Protein AF-Q2GQW7-F1 (afdb_monomer_lite)

Radius of gyration: 29.5 Å; chains: 1; bounding box: 54×63×86 Å

pLDDT: mean 73.05, std 17.74, range [34.94, 95.56]

Structure (mmCIF, N/CA/C/O backbone):
data_AF-Q2GQW7-F1
#
_entry.id   AF-Q2GQW7-F1
#
loop_
_atom_site.group_PDB
_atom_site.id
_atom_site.type_symbol
_atom_site.label_atom_id
_atom_site.label_alt_id
_atom_site.label_comp_id
_atom_site.label_asym_id
_atom_site.label_entity_id
_atom_site.label_seq_id
_atom_site.pdbx_PDB_ins_code
_atom_site.Cartn_x
_atom_site.Cartn_y
_atom_site.Cartn_z
_atom_site.occupancy
_atom_site.B_iso_or_equiv
_atom_site.auth_seq_id
_atom_site.auth_comp_id
_atom_site.auth_asym_id
_atom_site.auth_atom_id
_atom_site.pdbx_PDB_model_num
ATOM 1 N N . MET A 1 1 ? -1.592 -34.933 44.163 1.00 38.25 1 MET A N 1
ATOM 2 C CA . MET A 1 1 ? -2.916 -34.482 43.684 1.00 38.25 1 MET A CA 1
ATOM 3 C C . MET A 1 1 ? -2.674 -33.196 42.913 1.00 38.25 1 MET A C 1
ATOM 5 O O . MET A 1 1 ? -1.947 -32.356 43.421 1.00 38.25 1 MET A O 1
ATOM 9 N N . ALA A 1 2 ? -3.106 -33.164 41.656 1.00 35.91 2 ALA A N 1
ATOM 10 C CA . ALA A 1 2 ? -2.564 -32.339 40.578 1.00 35.91 2 ALA A CA 1
ATOM 11 C C . ALA A 1 2 ? -2.701 -30.819 40.786 1.00 35.91 2 ALA A C 1
ATOM 13 O O . ALA A 1 2 ? -3.789 -30.331 41.081 1.00 35.91 2 ALA A O 1
ATOM 14 N N . SER A 1 3 ? -1.598 -30.097 40.566 1.00 37.44 3 SER A N 1
ATOM 15 C CA . SER A 1 3 ? -1.607 -28.672 40.237 1.00 37.44 3 SER A CA 1
ATOM 16 C C . SER A 1 3 ? -2.014 -28.541 38.774 1.00 37.44 3 SER A C 1
ATOM 18 O O . SER A 1 3 ? -1.327 -29.053 37.893 1.00 37.44 3 SER A O 1
ATOM 20 N N . THR A 1 4 ? -3.158 -27.918 38.521 1.00 35.19 4 THR A N 1
ATOM 21 C CA . THR A 1 4 ? -3.612 -27.608 37.166 1.00 35.19 4 THR A CA 1
ATOM 22 C C . THR A 1 4 ? -2.965 -26.295 36.740 1.00 35.19 4 THR A C 1
ATOM 24 O O . THR A 1 4 ? -3.439 -25.223 37.111 1.00 35.19 4 THR A O 1
ATOM 27 N N . ASP A 1 5 ? -1.881 -26.387 35.972 1.00 40.34 5 ASP A N 1
ATOM 28 C CA . ASP A 1 5 ? -1.479 -25.333 35.044 1.00 40.34 5 ASP A CA 1
ATOM 29 C C . ASP A 1 5 ? -2.606 -25.150 34.015 1.00 40.34 5 ASP A C 1
ATOM 31 O O . ASP A 1 5 ? -3.001 -26.096 33.329 1.00 40.34 5 ASP A O 1
ATOM 35 N N . GLN A 1 6 ? -3.158 -23.941 33.918 1.00 35.12 6 GLN A N 1
ATOM 36 C CA . GLN A 1 6 ? -3.863 -23.509 32.714 1.00 35.12 6 GLN A CA 1
ATOM 37 C C . GLN A 1 6 ? -3.109 -22.336 32.101 1.00 35.12 6 GLN A C 1
ATOM 39 O O . GLN A 1 6 ? -3.325 -21.173 32.438 1.00 35.12 6 GLN A O 1
ATOM 44 N N . ASP A 1 7 ? -2.239 -22.698 31.161 1.00 36.00 7 ASP A N 1
ATOM 45 C CA . ASP A 1 7 ? -1.812 -21.874 30.041 1.00 36.00 7 ASP A CA 1
ATOM 46 C C . ASP A 1 7 ? -3.042 -21.301 29.319 1.00 36.00 7 ASP A C 1
ATOM 48 O O . ASP A 1 7 ? -3.665 -21.949 28.471 1.00 36.00 7 ASP A O 1
ATOM 52 N N . VAL A 1 8 ? -3.404 -20.058 29.636 1.00 39.03 8 VAL A N 1
ATOM 53 C CA . VAL A 1 8 ? -4.322 -19.270 28.807 1.00 39.03 8 VAL A CA 1
ATOM 54 C C . VAL A 1 8 ? -3.566 -18.804 27.566 1.00 39.03 8 VAL A C 1
ATOM 56 O O . VAL A 1 8 ? -2.953 -17.740 27.510 1.00 39.03 8 VAL A O 1
ATOM 59 N N . ALA A 1 9 ? -3.582 -19.698 26.580 1.00 35.38 9 ALA A N 1
ATOM 60 C CA . ALA A 1 9 ? -2.967 -19.583 25.273 1.00 35.38 9 ALA A CA 1
ATOM 61 C C . ALA A 1 9 ? -3.240 -18.228 24.599 1.00 35.38 9 ALA A C 1
ATOM 63 O O . ALA A 1 9 ? -4.380 -17.808 24.385 1.00 35.38 9 ALA A O 1
ATOM 64 N N . SER A 1 10 ? -2.143 -17.586 24.210 1.00 34.94 10 SER A N 1
ATOM 65 C CA . SER A 1 10 ? -2.058 -16.385 23.393 1.00 34.94 10 SER A CA 1
ATOM 66 C C . SER A 1 10 ? -2.890 -16.514 22.111 1.00 34.94 10 SER A C 1
ATOM 68 O O . SER A 1 10 ? -2.518 -17.228 21.183 1.00 34.94 10 SER A O 1
ATOM 70 N N . LYS A 1 11 ? -4.012 -15.793 22.038 1.00 39.34 11 LYS A N 1
ATOM 71 C CA . LYS A 1 11 ? -4.905 -15.748 20.866 1.00 39.34 11 LYS A CA 1
ATOM 72 C C . LYS A 1 11 ? -4.834 -14.417 20.100 1.00 39.34 11 LYS A C 1
ATOM 74 O O . LYS A 1 11 ? -5.800 -14.031 19.462 1.00 39.34 11 LYS A O 1
ATOM 79 N N . ASP A 1 12 ? -3.686 -13.738 20.150 1.00 47.16 12 ASP A N 1
ATOM 80 C CA . ASP A 1 12 ? -3.474 -12.401 19.559 1.00 47.16 12 ASP A CA 1
ATOM 81 C C . ASP A 1 12 ? -2.360 -12.358 18.488 1.00 47.16 12 ASP A C 1
ATOM 83 O O . ASP A 1 12 ? -1.911 -11.289 18.078 1.00 47.16 12 ASP A O 1
ATOM 87 N N . ALA A 1 13 ? -1.889 -13.509 17.998 1.00 48.59 13 ALA A N 1
ATOM 88 C CA . ALA A 1 13 ? -0.943 -13.556 16.883 1.00 48.59 13 ALA A CA 1
ATOM 89 C C . ALA A 1 13 ? -1.701 -13.678 15.554 1.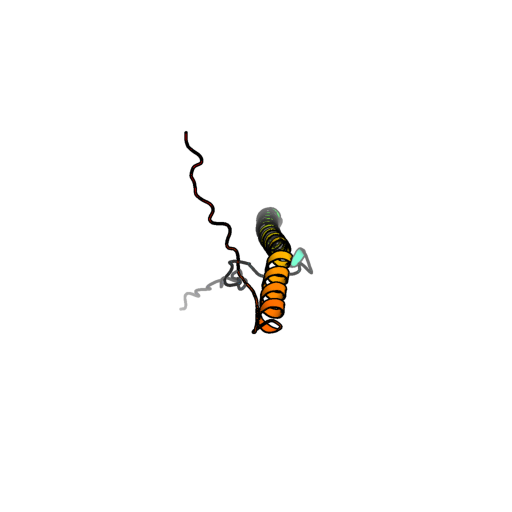00 48.59 13 ALA A C 1
ATOM 91 O O . ALA A 1 13 ? -1.748 -14.743 14.939 1.00 48.59 13 ALA A O 1
ATOM 92 N N . THR A 1 14 ? -2.329 -12.589 15.106 1.00 55.53 14 THR A N 1
ATOM 93 C CA . THR A 1 14 ? -2.885 -12.526 13.750 1.00 55.53 14 THR A CA 1
ATOM 94 C C . THR A 1 14 ? -1.728 -12.685 12.755 1.00 55.53 14 THR A C 1
ATOM 96 O O . THR A 1 14 ? -0.750 -11.937 12.857 1.00 55.53 14 THR A O 1
ATOM 99 N N . PRO A 1 15 ? -1.779 -13.643 11.809 1.00 58.06 15 PRO A N 1
ATOM 100 C CA . PRO A 1 15 ? -0.684 -13.887 10.878 1.00 58.06 15 PRO A CA 1
ATOM 101 C C . PRO A 1 15 ? -0.345 -12.599 10.124 1.00 58.06 15 PRO A C 1
ATOM 103 O O . PRO A 1 15 ? -1.175 -12.021 9.421 1.00 58.06 15 PRO A O 1
ATOM 106 N N . SER A 1 16 ? 0.880 -12.123 10.334 1.00 59.66 16 SER A N 1
ATOM 107 C CA . SER A 1 16 ? 1.391 -10.900 9.731 1.00 59.66 16 SER A CA 1
ATOM 108 C C . SER A 1 16 ? 2.078 -11.238 8.411 1.00 59.66 16 SER A C 1
ATOM 110 O O . SER A 1 16 ? 2.850 -12.193 8.328 1.00 59.66 16 SER A O 1
ATOM 112 N N . ASN A 1 17 ? 1.798 -10.467 7.360 1.00 66.38 17 ASN A N 1
ATOM 113 C CA . ASN A 1 17 ? 2.531 -10.554 6.092 1.00 66.38 17 ASN A CA 1
ATOM 114 C C . ASN A 1 17 ? 4.042 -10.334 6.359 1.00 66.38 17 ASN A C 1
ATOM 116 O O . ASN A 1 17 ? 4.357 -9.534 7.238 1.00 66.38 17 ASN A O 1
ATOM 120 N N . PRO A 1 18 ? 4.991 -10.921 5.597 1.00 65.44 18 PRO A N 1
ATOM 121 C CA . PRO A 1 18 ? 6.428 -10.587 5.659 1.00 65.44 18 PRO A CA 1
ATOM 122 C C . PRO A 1 18 ? 6.773 -9.084 5.577 1.00 65.44 18 PRO A C 1
ATOM 124 O O . PRO A 1 18 ? 7.906 -8.689 5.831 1.00 65.44 18 PRO A O 1
ATOM 127 N N . ARG A 1 19 ? 5.807 -8.224 5.242 1.00 65.88 19 ARG A N 1
ATOM 128 C CA . ARG A 1 19 ? 5.899 -6.757 5.305 1.00 65.88 19 ARG A CA 1
ATOM 129 C C . ARG A 1 19 ? 5.431 -6.144 6.638 1.00 65.88 19 ARG A C 1
ATOM 131 O O . ARG A 1 19 ? 5.331 -4.926 6.724 1.00 65.88 19 ARG A O 1
ATOM 138 N N . GLY A 1 20 ? 5.126 -6.962 7.646 1.00 61.88 20 GLY A N 1
ATOM 139 C CA . GLY A 1 20 ? 4.668 -6.551 8.977 1.00 61.88 20 GLY A CA 1
ATOM 140 C C . GLY A 1 20 ? 3.197 -6.130 9.052 1.00 61.88 20 GLY A C 1
ATOM 141 O O . GLY A 1 20 ? 2.831 -5.401 9.970 1.00 61.88 20 GLY A O 1
ATOM 142 N N . ILE A 1 21 ? 2.363 -6.544 8.090 1.00 63.38 21 ILE A N 1
ATOM 143 C CA . ILE A 1 21 ? 0.949 -6.137 7.999 1.00 63.38 21 ILE A CA 1
ATOM 144 C C . ILE A 1 21 ? 0.078 -7.144 8.750 1.00 63.38 21 ILE A C 1
ATOM 146 O O . ILE A 1 21 ? -0.083 -8.258 8.240 1.00 63.38 21 ILE A O 1
ATOM 150 N N . PRO A 1 22 ? -0.496 -6.790 9.913 1.00 65.88 22 PRO A N 1
ATOM 151 C CA . PRO A 1 22 ? -1.424 -7.668 10.612 1.00 65.88 22 PRO A CA 1
ATOM 152 C C . PRO A 1 22 ? -2.738 -7.742 9.836 1.00 65.88 22 PRO A C 1
ATOM 154 O O . PRO A 1 22 ? -3.290 -6.702 9.493 1.00 65.88 22 PRO A O 1
ATOM 157 N N . TYR A 1 23 ? -3.244 -8.947 9.565 1.00 68.00 23 TYR A N 1
ATOM 158 C CA . TYR A 1 23 ? -4.559 -9.143 8.945 1.00 68.00 23 TYR A CA 1
ATOM 159 C C . TYR A 1 23 ? -5.641 -8.359 9.707 1.00 68.00 23 TYR A C 1
ATOM 161 O O . TYR A 1 23 ? -5.716 -8.461 10.930 1.00 68.00 23 TYR A O 1
ATOM 169 N N . ALA A 1 24 ? -6.448 -7.562 8.998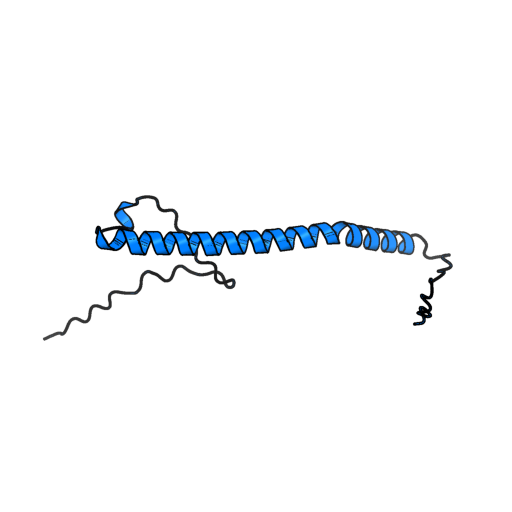 1.00 66.62 24 ALA A N 1
ATOM 170 C CA . ALA A 1 24 ? -7.555 -6.819 9.594 1.00 66.62 24 ALA A CA 1
ATOM 171 C C . ALA A 1 24 ? -8.775 -7.740 9.745 1.00 66.62 24 ALA A C 1
ATOM 173 O O . ALA A 1 24 ? -9.372 -8.105 8.729 1.00 66.62 24 ALA A O 1
ATOM 174 N N . PRO A 1 25 ? -9.172 -8.120 10.972 1.00 70.12 25 PRO A N 1
ATOM 175 C CA . PRO A 1 25 ? -10.442 -8.797 11.169 1.00 70.12 25 PRO A CA 1
ATOM 176 C C . PRO A 1 25 ? -11.595 -7.816 10.931 1.00 70.12 25 PRO A C 1
ATOM 178 O O . PRO A 1 25 ? -11.533 -6.655 11.341 1.00 70.12 25 PRO A O 1
ATOM 181 N N . PHE A 1 26 ? -12.657 -8.288 10.280 1.00 64.94 26 PHE A N 1
ATOM 182 C CA . PHE A 1 26 ? -13.917 -7.554 10.226 1.00 64.94 26 PHE A CA 1
ATOM 183 C C . PHE A 1 26 ? -14.596 -7.673 11.594 1.00 64.94 26 PHE A C 1
ATOM 185 O O . PHE A 1 26 ? -14.785 -8.782 12.093 1.00 64.94 26 PHE A O 1
ATOM 192 N N . VAL A 1 27 ? -14.919 -6.540 12.219 1.00 68.81 27 VAL A N 1
ATOM 193 C CA . VAL A 1 27 ? -15.619 -6.522 13.510 1.00 68.81 27 VAL A CA 1
ATOM 194 C C . VAL A 1 27 ? -17.105 -6.692 13.229 1.00 68.81 27 VAL A C 1
ATOM 196 O O . VAL A 1 27 ? -17.788 -5.725 12.905 1.00 68.81 27 VAL A O 1
ATOM 199 N N . ASP A 1 28 ? -17.581 -7.932 13.296 1.00 68.75 28 ASP A N 1
ATOM 200 C CA . ASP A 1 28 ? -18.974 -8.266 12.974 1.00 68.75 28 ASP A CA 1
ATOM 201 C C . ASP A 1 28 ? -19.910 -7.964 14.160 1.00 68.75 28 ASP A C 1
ATOM 203 O O . ASP A 1 28 ? -20.981 -7.379 14.003 1.00 68.75 28 ASP A O 1
ATOM 207 N N . LYS A 1 29 ? -19.466 -8.280 15.384 1.00 74.00 29 LYS A N 1
ATOM 208 C CA . LYS A 1 29 ? -20.165 -7.958 16.635 1.00 74.00 29 LYS A CA 1
ATOM 209 C C . LYS A 1 29 ? -19.216 -7.299 17.618 1.00 74.00 29 LYS A C 1
ATOM 211 O O . LYS A 1 29 ? -18.234 -7.897 18.032 1.00 74.00 29 LYS A O 1
ATOM 216 N N . VAL A 1 30 ? -19.529 -6.071 18.023 1.00 70.19 30 VAL A N 1
ATOM 217 C CA . VAL A 1 30 ? -18.689 -5.272 18.937 1.00 70.19 30 VAL A CA 1
ATOM 218 C C . VAL A 1 30 ? -18.596 -5.909 20.332 1.00 70.19 30 VAL A C 1
ATOM 220 O O . VAL A 1 30 ? -17.563 -5.811 20.989 1.00 70.19 30 VAL A O 1
ATOM 223 N N . GLU A 1 31 ? -19.655 -6.609 20.743 1.00 72.25 31 GLU A N 1
ATOM 224 C CA . GLU A 1 31 ? -19.778 -7.332 22.018 1.00 72.25 31 GLU A CA 1
ATOM 225 C C . GLU A 1 31 ? -18.701 -8.417 22.189 1.00 72.25 31 GLU A C 1
ATOM 227 O O . GLU A 1 31 ? -18.233 -8.653 23.299 1.00 72.25 31 GLU A O 1
ATOM 232 N N . ASP A 1 32 ? -18.240 -9.011 21.084 1.00 72.62 32 ASP A N 1
ATOM 233 C CA . ASP A 1 32 ? -17.220 -10.066 21.092 1.00 72.62 32 ASP A CA 1
ATOM 234 C C . ASP A 1 32 ? -15.795 -9.513 21.311 1.00 72.62 32 ASP A C 1
ATOM 236 O O . ASP A 1 32 ? -14.872 -10.268 21.615 1.00 72.62 32 ASP A O 1
ATOM 240 N N . TYR A 1 33 ? -15.602 -8.195 21.168 1.00 67.31 33 TYR A N 1
ATOM 241 C CA . TYR A 1 33 ? -14.301 -7.520 21.305 1.00 67.31 33 TYR A CA 1
ATOM 242 C C . TYR A 1 33 ? -14.168 -6.712 22.599 1.00 67.31 33 TYR A C 1
ATOM 244 O O . TYR A 1 33 ? -13.071 -6.258 22.937 1.00 67.31 33 TYR A O 1
ATOM 252 N N . VAL A 1 34 ? -15.278 -6.492 23.304 1.00 73.31 34 VAL A N 1
ATOM 253 C CA . VAL A 1 34 ? -15.330 -5.697 24.529 1.00 73.31 34 VAL A CA 1
ATOM 254 C C . VAL A 1 34 ? -16.280 -6.373 25.514 1.00 73.31 34 VAL A C 1
ATOM 256 O O . VAL A 1 34 ? -17.476 -6.091 25.552 1.00 73.31 34 VAL A O 1
ATOM 259 N N . THR A 1 35 ? -15.729 -7.263 26.335 1.00 76.75 35 THR A N 1
ATOM 260 C CA . THR A 1 35 ? -16.496 -8.031 27.327 1.00 76.75 35 THR A CA 1
ATOM 261 C C . THR A 1 35 ? -16.786 -7.216 28.589 1.00 76.75 35 THR A C 1
ATOM 263 O O . THR A 1 35 ? -17.756 -7.478 29.299 1.00 76.75 35 THR A O 1
ATOM 266 N N . SER A 1 36 ? -15.957 -6.209 28.886 1.00 79.06 36 SER A N 1
ATOM 267 C CA . SER A 1 36 ? -16.125 -5.323 30.037 1.00 79.06 36 SER A CA 1
ATOM 268 C C . SER A 1 36 ? -15.829 -3.862 29.690 1.00 79.06 36 SER A C 1
ATOM 270 O O . SER A 1 36 ? -15.127 -3.546 28.731 1.00 79.06 36 SER A O 1
ATOM 272 N N . ARG A 1 37 ? -16.317 -2.931 30.521 1.00 76.50 37 ARG A N 1
ATOM 273 C CA . ARG A 1 37 ? -16.073 -1.489 30.336 1.00 76.50 37 ARG A CA 1
ATOM 274 C C . ARG A 1 37 ? -14.587 -1.109 30.434 1.00 76.50 37 ARG A C 1
ATOM 276 O O . ARG A 1 37 ? -14.206 -0.066 29.913 1.00 76.50 37 ARG A O 1
ATOM 283 N N . ALA A 1 38 ? -13.764 -1.943 31.072 1.00 81.75 38 ALA A N 1
ATOM 284 C CA . ALA A 1 38 ? -12.319 -1.744 31.158 1.00 81.75 38 ALA A CA 1
ATOM 285 C C . ALA A 1 38 ? -11.601 -2.040 29.828 1.00 81.75 38 ALA A C 1
ATOM 287 O O . ALA A 1 38 ? -10.552 -1.458 29.561 1.00 81.75 38 ALA A O 1
ATOM 288 N N . ASP A 1 39 ? -12.191 -2.878 28.972 1.00 77.62 39 ASP A N 1
ATOM 289 C CA . ASP A 1 39 ? -11.578 -3.334 27.718 1.00 77.62 39 ASP A CA 1
ATOM 290 C C . ASP A 1 39 ? -11.850 -2.387 26.539 1.00 77.62 39 ASP A C 1
ATOM 292 O O . ASP A 1 39 ? -11.206 -2.479 25.497 1.00 77.62 39 ASP A O 1
ATOM 296 N N . VAL A 1 40 ? -12.766 -1.425 26.705 1.00 82.06 40 VAL A N 1
ATOM 297 C CA . VAL A 1 40 ? -13.154 -0.461 25.659 1.00 82.06 40 VAL A CA 1
ATOM 298 C C . VAL A 1 40 ? -11.947 0.350 25.182 1.00 82.06 40 VAL A C 1
ATOM 300 O O . VAL A 1 40 ? -11.632 0.381 23.993 1.00 82.06 40 VAL A O 1
ATOM 303 N N . GLU A 1 41 ? -11.264 1.008 26.117 1.00 85.56 41 GLU A N 1
ATOM 304 C CA . GLU A 1 41 ? -10.148 1.911 25.837 1.00 85.56 41 GLU A CA 1
ATOM 305 C C . GLU A 1 41 ? -8.946 1.198 25.179 1.00 85.56 41 GLU A C 1
ATOM 307 O O . GLU A 1 41 ? -8.470 1.670 24.140 1.00 85.56 41 GLU A O 1
ATOM 312 N N . PRO A 1 42 ? -8.449 0.051 25.696 1.00 85.56 42 PRO A N 1
ATOM 313 C CA . PRO A 1 42 ? -7.357 -0.670 25.045 1.00 85.56 42 PRO A CA 1
ATOM 314 C C . PRO A 1 42 ? -7.748 -1.220 23.667 1.00 85.56 42 PRO A C 1
ATOM 316 O O . PRO A 1 42 ? -6.929 -1.170 22.746 1.00 85.56 42 PRO A O 1
ATOM 319 N N . THR A 1 43 ? -8.987 -1.681 23.480 1.00 82.62 43 THR A N 1
ATOM 320 C CA . THR A 1 43 ? -9.476 -2.157 22.177 1.00 82.62 43 THR A CA 1
ATOM 321 C C . THR A 1 43 ? -9.550 -1.020 21.150 1.00 82.62 43 THR A C 1
ATOM 323 O O . THR A 1 43 ? -9.055 -1.167 20.030 1.00 82.62 43 THR A O 1
ATOM 326 N N . LEU A 1 44 ? -10.064 0.156 21.530 1.00 84.31 44 LEU A N 1
ATOM 327 C CA . LEU A 1 44 ? -10.062 1.343 20.665 1.00 84.31 44 LEU A CA 1
ATOM 328 C C . LEU A 1 44 ? -8.646 1.788 20.290 1.00 84.31 44 LEU A C 1
ATOM 330 O O . LEU A 1 44 ? -8.391 2.111 19.127 1.00 84.31 44 LEU A O 1
ATOM 334 N N . ARG A 1 45 ? -7.707 1.759 21.241 1.00 86.31 45 ARG A N 1
ATOM 335 C CA . ARG A 1 45 ? -6.304 2.097 20.979 1.00 86.31 45 ARG A CA 1
ATOM 336 C C . ARG A 1 45 ? -5.667 1.139 19.970 1.00 86.31 45 ARG A C 1
ATOM 338 O O . ARG A 1 45 ? -5.032 1.595 19.022 1.00 86.31 45 ARG A O 1
ATOM 345 N N . ARG A 1 46 ? -5.911 -0.171 20.098 1.00 82.94 46 ARG A N 1
ATOM 346 C CA . ARG A 1 46 ? -5.459 -1.176 19.116 1.00 82.94 46 ARG A CA 1
ATOM 347 C C . ARG A 1 46 ? -6.029 -0.908 17.719 1.00 82.94 46 ARG A C 1
ATOM 349 O O . ARG A 1 46 ? -5.293 -1.000 16.736 1.00 82.94 46 ARG A O 1
ATOM 356 N N . PHE A 1 47 ? -7.306 -0.534 17.607 1.00 82.94 47 PHE A N 1
ATOM 357 C CA . PHE A 1 47 ? -7.899 -0.168 16.314 1.00 82.94 47 PHE A CA 1
ATOM 358 C C . PHE A 1 47 ? -7.252 1.079 15.705 1.00 82.94 47 PHE A C 1
ATOM 360 O O . PHE A 1 47 ? -6.927 1.072 14.518 1.00 82.94 47 PHE A O 1
ATOM 367 N N . GLN A 1 48 ? -7.003 2.120 16.502 1.00 86.44 48 GLN A N 1
ATOM 368 C CA . GLN A 1 48 ? -6.312 3.328 16.039 1.00 86.44 48 GLN A CA 1
ATOM 369 C C . GLN A 1 48 ? -4.898 3.018 15.531 1.00 86.44 48 GLN A C 1
ATOM 371 O O . GLN A 1 48 ? -4.510 3.478 14.456 1.00 86.44 48 GLN A O 1
ATOM 376 N N . GLU A 1 49 ? -4.147 2.181 16.251 1.00 85.19 49 GLU A N 1
ATOM 377 C CA . GLU A 1 49 ? -2.823 1.725 15.817 1.00 85.19 49 GLU A CA 1
ATOM 378 C C . GLU A 1 49 ? -2.879 0.950 14.495 1.00 85.19 49 GLU A C 1
ATOM 380 O O . GLU A 1 49 ? -2.021 1.132 13.628 1.00 85.19 49 GLU A O 1
ATOM 385 N N . MET A 1 50 ? -3.887 0.091 14.313 1.00 82.62 50 MET A N 1
ATOM 386 C CA . MET A 1 50 ? -4.077 -0.627 13.052 1.00 82.62 50 MET A CA 1
ATOM 387 C C . MET A 1 50 ? -4.394 0.331 11.903 1.00 82.62 50 MET A C 1
ATOM 389 O O . MET A 1 50 ? -3.749 0.245 10.858 1.00 82.62 50 MET A O 1
ATOM 393 N N . ILE A 1 51 ? -5.319 1.277 12.095 1.00 85.94 51 ILE A N 1
ATOM 394 C CA . ILE A 1 51 ? -5.667 2.286 11.083 1.00 85.94 51 ILE A CA 1
ATOM 395 C C . ILE A 1 51 ? -4.420 3.072 10.657 1.00 85.94 51 ILE A C 1
ATOM 397 O O . ILE A 1 51 ? -4.165 3.213 9.460 1.00 85.94 51 ILE A O 1
ATOM 401 N N . ALA A 1 52 ? -3.600 3.515 11.613 1.00 87.69 52 ALA A N 1
ATOM 402 C CA . ALA A 1 52 ? -2.369 4.247 11.326 1.00 87.69 52 ALA A CA 1
ATOM 403 C C . ALA A 1 52 ? -1.372 3.419 10.493 1.00 87.69 52 ALA A C 1
ATOM 405 O O . ALA A 1 52 ? -0.814 3.919 9.513 1.00 87.69 52 ALA A O 1
ATOM 406 N N . LYS A 1 53 ? -1.183 2.132 10.827 1.00 86.31 53 LYS A N 1
ATOM 407 C CA . LYS A 1 53 ? -0.329 1.213 10.048 1.00 86.31 53 LYS A CA 1
ATOM 408 C C . LYS A 1 53 ? -0.830 1.071 8.610 1.00 86.31 53 LYS A C 1
ATOM 410 O O . LYS A 1 53 ? -0.032 1.134 7.674 1.00 86.31 53 LYS A O 1
ATOM 415 N N . TYR A 1 54 ? -2.140 0.912 8.423 1.00 85.31 54 TYR A N 1
ATOM 416 C CA . TYR A 1 54 ? -2.739 0.783 7.095 1.00 85.31 54 TYR A CA 1
ATOM 417 C C . TYR A 1 54 ? -2.596 2.050 6.256 1.00 85.31 54 TYR A C 1
ATOM 419 O O . TYR A 1 54 ? -2.134 1.962 5.119 1.00 85.31 54 TYR A O 1
ATOM 427 N N . GLN A 1 55 ? -2.898 3.219 6.821 1.00 88.56 55 GLN A N 1
ATOM 428 C CA . GLN A 1 55 ? -2.736 4.503 6.131 1.00 88.56 55 GLN A CA 1
ATOM 429 C C . GLN A 1 55 ? -1.283 4.747 5.720 1.00 88.56 55 GLN A C 1
ATOM 431 O O . GLN A 1 55 ? -1.010 5.139 4.585 1.00 88.56 55 GLN A O 1
ATOM 436 N N . PHE A 1 56 ? -0.328 4.461 6.609 1.00 88.12 56 PHE A N 1
ATOM 437 C CA . PHE A 1 56 ? 1.089 4.573 6.278 1.00 88.12 56 PHE A CA 1
ATOM 438 C C . PHE A 1 56 ? 1.451 3.690 5.078 1.00 88.12 56 PHE A C 1
ATOM 440 O O . PHE A 1 56 ? 2.141 4.123 4.152 1.00 88.12 56 PHE A O 1
ATOM 447 N N . MET A 1 57 ? 0.972 2.449 5.049 1.00 85.19 57 MET A N 1
ATOM 448 C CA . MET A 1 57 ? 1.277 1.537 3.950 1.00 85.19 57 MET A CA 1
ATOM 449 C C . MET A 1 57 ? 0.580 1.889 2.646 1.00 85.19 57 MET A C 1
ATOM 451 O O . MET A 1 57 ? 1.195 1.753 1.586 1.00 85.19 57 MET A O 1
ATOM 455 N N . GLU A 1 58 ? -0.652 2.383 2.712 1.00 87.75 58 GLU A N 1
ATOM 456 C CA . GLU A 1 58 ? -1.355 2.924 1.557 1.00 87.75 58 GLU A CA 1
ATOM 457 C C . GLU A 1 58 ? -0.547 4.065 0.930 1.00 87.75 58 GLU A C 1
ATOM 459 O O . GLU A 1 58 ? -0.248 4.024 -0.264 1.00 87.75 58 GLU A O 1
ATOM 464 N N . GLN A 1 59 ? -0.089 5.024 1.738 1.00 91.50 59 GLN A N 1
ATOM 465 C CA . GLN A 1 59 ? 0.738 6.134 1.262 1.00 91.50 59 GLN A CA 1
ATOM 466 C C . GLN A 1 59 ? 2.043 5.647 0.617 1.00 91.50 59 GLN A C 1
ATOM 468 O O . GLN A 1 59 ? 2.453 6.152 -0.430 1.00 91.50 59 GLN A O 1
ATOM 473 N N . ASN A 1 60 ? 2.701 4.640 1.201 1.00 88.81 60 ASN A N 1
ATOM 474 C CA . ASN A 1 60 ? 3.904 4.041 0.616 1.00 88.81 60 ASN A CA 1
ATOM 475 C C . ASN A 1 60 ? 3.623 3.382 -0.742 1.00 88.81 60 ASN A C 1
ATOM 477 O O . ASN A 1 60 ? 4.419 3.513 -1.677 1.00 88.81 60 ASN A O 1
ATOM 481 N N . LEU A 1 61 ? 2.498 2.674 -0.873 1.00 88.50 61 LEU A N 1
ATOM 482 C CA . LEU A 1 61 ? 2.090 2.063 -2.134 1.00 88.50 61 LEU A CA 1
ATOM 483 C C . LEU A 1 61 ? 1.760 3.130 -3.183 1.00 88.50 61 LEU A C 1
ATOM 485 O O . LEU A 1 61 ? 2.256 3.043 -4.305 1.00 88.50 61 LEU A O 1
ATOM 489 N N . GLN A 1 62 ? 0.996 4.157 -2.809 1.00 93.50 62 GLN A N 1
ATOM 490 C CA . GLN A 1 62 ? 0.650 5.276 -3.685 1.00 93.50 62 GLN A CA 1
ATOM 491 C C . GLN A 1 62 ? 1.907 5.975 -4.219 1.00 93.50 62 GLN A C 1
ATOM 493 O O . GLN A 1 62 ? 2.029 6.155 -5.430 1.00 93.50 62 GLN A O 1
ATOM 498 N N . ARG A 1 63 ? 2.896 6.268 -3.361 1.00 93.44 63 ARG A N 1
ATOM 499 C CA . ARG A 1 63 ? 4.190 6.843 -3.782 1.00 93.44 63 ARG A CA 1
ATOM 500 C C . ARG A 1 63 ? 4.914 5.966 -4.805 1.00 93.44 63 ARG A C 1
ATOM 502 O O . ARG A 1 63 ? 5.409 6.473 -5.808 1.00 93.44 63 ARG A O 1
ATOM 509 N N . ARG A 1 64 ? 4.950 4.645 -4.591 1.00 91.00 64 ARG A N 1
ATOM 510 C CA . ARG A 1 64 ? 5.548 3.705 -5.557 1.00 91.00 64 ARG A CA 1
ATOM 511 C C . ARG A 1 64 ? 4.798 3.723 -6.885 1.00 91.00 64 ARG A C 1
ATOM 513 O O . ARG A 1 64 ? 5.437 3.778 -7.928 1.00 91.00 64 ARG A O 1
ATOM 520 N N . VAL A 1 65 ? 3.466 3.703 -6.861 1.00 93.56 65 VAL A N 1
ATOM 521 C CA . VAL A 1 65 ? 2.637 3.762 -8.075 1.00 93.56 65 VAL A CA 1
ATOM 522 C C . VAL A 1 65 ? 2.905 5.043 -8.864 1.00 93.56 65 VAL A C 1
ATOM 524 O O . VAL A 1 65 ? 3.045 4.972 -10.082 1.00 93.56 65 VAL A O 1
ATOM 527 N N . VAL A 1 66 ? 3.018 6.191 -8.191 1.00 95.56 66 VAL A N 1
ATOM 528 C CA . VAL A 1 66 ? 3.366 7.468 -8.832 1.00 95.56 66 VAL A CA 1
ATOM 529 C C . VAL A 1 66 ? 4.737 7.379 -9.502 1.00 95.56 66 VAL A C 1
ATOM 531 O O . VAL A 1 66 ? 4.821 7.583 -10.710 1.00 95.56 66 VAL A O 1
ATOM 534 N N . GLY A 1 67 ? 5.775 6.946 -8.781 1.00 93.56 67 GLY A N 1
ATOM 535 C CA . GLY A 1 67 ? 7.117 6.810 -9.360 1.00 93.56 67 GLY A CA 1
ATOM 536 C C . GLY A 1 67 ? 7.192 5.807 -10.522 1.00 93.56 67 GLY A C 1
ATOM 537 O O . GLY A 1 67 ? 7.970 5.987 -11.457 1.00 93.56 67 GLY A O 1
ATOM 538 N N . LEU A 1 68 ? 6.368 4.752 -10.518 1.00 92.06 68 LEU A N 1
ATOM 539 C CA . LEU A 1 68 ? 6.253 3.840 -11.663 1.00 92.06 68 LEU A CA 1
ATOM 540 C C . LEU A 1 68 ? 5.565 4.508 -12.862 1.00 92.06 68 LEU A C 1
ATOM 542 O O . LEU A 1 68 ? 5.998 4.305 -13.996 1.00 92.06 68 LEU A O 1
ATOM 546 N N . LYS A 1 69 ? 4.510 5.298 -12.629 1.00 93.50 69 LYS A N 1
ATOM 547 C CA . LYS A 1 69 ? 3.808 6.042 -13.686 1.00 93.50 69 LYS A CA 1
ATOM 548 C C . LYS A 1 69 ? 4.703 7.099 -14.331 1.00 93.50 69 LYS A C 1
ATOM 550 O O . LYS A 1 69 ? 4.643 7.248 -15.546 1.00 93.50 69 LYS A O 1
ATOM 555 N N . GLU A 1 70 ? 5.551 7.763 -13.549 1.00 94.62 70 GLU A N 1
ATOM 556 C CA . GLU A 1 70 ? 6.547 8.721 -14.047 1.00 94.62 70 GLU A CA 1
ATOM 557 C C . GLU A 1 70 ? 7.587 8.059 -14.959 1.00 94.62 70 GLU A C 1
ATOM 559 O O . GLU A 1 70 ? 7.944 8.621 -15.988 1.00 94.62 70 GLU A O 1
ATOM 564 N N . LYS A 1 71 ? 8.032 6.837 -14.633 1.00 94.12 71 LYS A N 1
ATOM 565 C CA . LYS A 1 71 ? 9.027 6.094 -15.434 1.00 94.12 71 LYS A CA 1
ATOM 566 C C . LYS A 1 71 ? 8.450 5.401 -16.667 1.00 94.12 71 LYS A C 1
ATOM 568 O O . LYS A 1 71 ? 9.179 5.079 -17.604 1.00 94.12 71 LYS A O 1
ATOM 573 N N . LEU A 1 72 ? 7.149 5.126 -16.671 1.00 94.25 72 LEU A N 1
ATOM 574 C CA . LEU A 1 72 ? 6.454 4.457 -17.768 1.00 94.25 72 LEU A CA 1
ATOM 575 C C . LEU A 1 72 ? 6.697 5.098 -19.158 1.00 94.25 72 LEU A C 1
ATOM 577 O O . LEU A 1 72 ? 6.985 4.341 -20.090 1.00 94.25 72 LEU A O 1
ATOM 581 N N . PRO A 1 73 ? 6.587 6.431 -19.353 1.00 94.62 73 PRO A N 1
ATOM 582 C CA . PRO A 1 73 ? 6.847 7.056 -20.651 1.00 94.62 73 PRO A CA 1
ATOM 583 C C . PRO A 1 73 ? 8.291 6.864 -21.128 1.00 94.62 73 PRO A C 1
ATOM 585 O O . PRO A 1 73 ? 8.492 6.531 -22.296 1.00 94.62 73 PRO A O 1
ATOM 588 N N . ASP A 1 74 ? 9.282 6.977 -20.243 1.00 92.81 74 ASP A N 1
ATOM 589 C CA . ASP A 1 74 ? 10.694 6.786 -20.599 1.00 92.81 74 ASP A CA 1
ATOM 590 C C . ASP A 1 74 ? 10.985 5.345 -21.030 1.00 92.81 74 ASP A C 1
ATOM 592 O O . ASP A 1 74 ? 11.664 5.103 -22.031 1.00 92.81 74 ASP A O 1
ATOM 596 N N . ILE A 1 75 ? 10.403 4.363 -20.335 1.00 93.25 75 ILE A N 1
ATOM 597 C CA . ILE A 1 75 ? 10.505 2.947 -20.722 1.00 93.25 75 ILE A CA 1
ATOM 598 C C . ILE A 1 75 ? 9.863 2.713 -22.099 1.00 93.25 75 ILE A C 1
ATOM 600 O O . ILE A 1 75 ? 10.400 1.980 -22.927 1.00 93.25 75 ILE A O 1
ATOM 604 N N . ARG A 1 76 ? 8.726 3.355 -22.389 1.00 94.75 76 ARG A N 1
ATOM 605 C CA . ARG A 1 76 ? 8.086 3.259 -23.712 1.00 94.75 76 ARG A CA 1
ATOM 606 C C . ARG A 1 76 ? 8.945 3.890 -24.805 1.00 94.75 76 ARG A C 1
ATOM 608 O O . ARG A 1 76 ? 9.110 3.278 -25.857 1.00 94.75 76 ARG A O 1
ATOM 615 N N . LYS A 1 77 ? 9.529 5.060 -24.542 1.00 93.00 77 LYS A N 1
ATOM 616 C CA . LYS A 1 77 ? 10.399 5.772 -25.485 1.00 93.00 77 LYS A CA 1
ATOM 617 C C . LYS A 1 77 ? 11.672 4.983 -25.786 1.00 93.00 77 LYS A C 1
ATOM 619 O O . LYS A 1 77 ? 12.041 4.847 -26.945 1.00 93.00 77 LYS A O 1
ATOM 624 N N . THR A 1 78 ? 12.317 4.412 -24.768 1.00 92.81 78 THR A N 1
ATOM 625 C CA . THR A 1 78 ? 13.505 3.559 -24.964 1.00 92.81 78 THR A CA 1
ATOM 626 C C . THR A 1 78 ? 13.175 2.285 -25.746 1.00 92.81 78 THR A C 1
ATOM 628 O O . THR A 1 78 ? 13.953 1.846 -26.588 1.00 92.81 78 THR A O 1
ATOM 631 N N . LEU A 1 79 ? 11.993 1.702 -25.545 1.00 92.81 79 LEU A N 1
ATOM 632 C CA . LEU A 1 79 ? 11.539 0.565 -26.342 1.00 92.81 79 LEU A CA 1
ATOM 633 C C . LEU A 1 79 ? 11.259 0.951 -27.805 1.00 92.81 79 LEU A C 1
ATOM 635 O O . LEU A 1 79 ? 11.583 0.191 -28.720 1.00 92.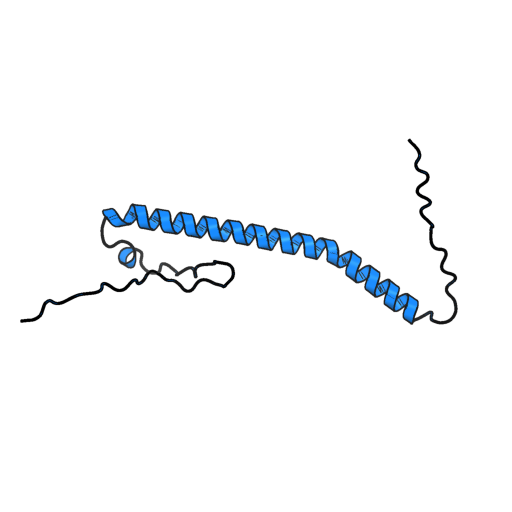81 79 LEU A O 1
ATOM 639 N N . GLU A 1 80 ? 10.680 2.127 -28.041 1.00 92.19 80 GLU A N 1
ATOM 640 C CA . GLU A 1 80 ? 10.453 2.663 -29.383 1.00 92.19 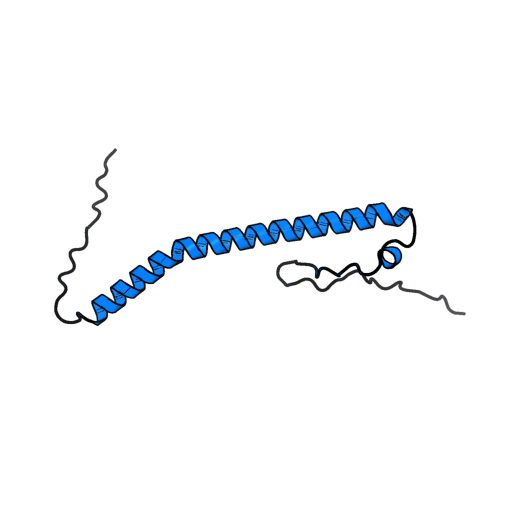80 GLU A CA 1
ATOM 641 C C . GLU A 1 80 ? 11.771 2.932 -30.120 1.00 92.19 80 GLU A C 1
ATOM 643 O O . GLU A 1 80 ? 11.915 2.513 -31.268 1.00 92.19 80 GLU A O 1
ATOM 648 N N . THR A 1 81 ? 12.768 3.528 -29.458 1.00 88.75 81 THR A N 1
ATOM 649 C CA . THR A 1 81 ? 14.089 3.752 -30.065 1.00 88.75 81 THR A CA 1
ATOM 650 C C . THR A 1 81 ? 14.781 2.437 -30.409 1.00 88.75 81 THR A C 1
ATOM 652 O O . THR A 1 81 ? 15.314 2.303 -31.508 1.00 88.75 81 THR A O 1
ATOM 655 N N . VAL A 1 82 ? 14.717 1.425 -29.538 1.00 89.81 82 VAL A N 1
ATOM 656 C CA . VAL A 1 82 ? 15.265 0.089 -29.834 1.00 89.81 82 VAL A CA 1
ATOM 657 C C . VAL A 1 82 ? 14.560 -0.551 -31.034 1.00 89.81 82 VAL A C 1
ATOM 659 O O . VAL A 1 82 ? 15.224 -1.111 -31.907 1.00 89.81 82 VAL A O 1
ATOM 662 N N . ARG A 1 83 ? 13.226 -0.446 -31.130 1.00 88.25 83 ARG A N 1
ATOM 663 C CA . ARG A 1 83 ? 12.469 -0.936 -32.299 1.00 88.25 83 ARG A CA 1
ATOM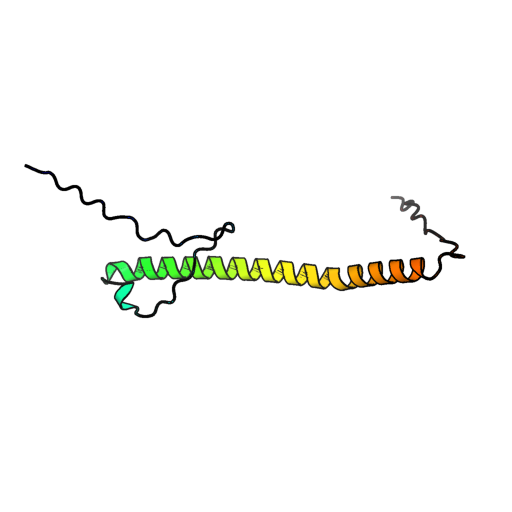 664 C C . ARG A 1 83 ? 12.854 -0.196 -33.578 1.00 88.25 83 ARG A C 1
ATOM 666 O O . ARG A 1 83 ? 13.075 -0.838 -34.603 1.00 88.25 83 ARG A O 1
ATOM 673 N N . PHE A 1 84 ? 12.983 1.126 -33.508 1.00 86.50 84 PHE A N 1
ATOM 674 C CA . PHE A 1 84 ? 13.424 1.959 -34.622 1.00 86.50 84 PHE A CA 1
ATOM 675 C C . PHE A 1 84 ? 14.824 1.560 -35.105 1.00 86.50 84 PHE A C 1
ATOM 677 O O . PHE A 1 84 ? 15.012 1.298 -36.293 1.00 86.50 84 PHE A O 1
ATOM 684 N N . LEU A 1 85 ? 15.787 1.416 -34.191 1.00 84.56 85 LEU A N 1
ATOM 685 C CA . LEU A 1 85 ? 17.151 0.982 -34.510 1.00 84.56 85 LEU A CA 1
ATOM 686 C C . LEU A 1 85 ? 17.178 -0.427 -35.114 1.00 84.56 85 LEU A C 1
ATOM 688 O O . LEU A 1 85 ? 17.857 -0.654 -36.114 1.00 84.56 85 LEU A O 1
ATOM 692 N N . LYS A 1 86 ? 16.383 -1.359 -34.572 1.00 82.19 86 LYS A N 1
ATOM 693 C CA . LYS A 1 86 ? 16.241 -2.710 -35.129 1.00 82.19 86 LYS A CA 1
ATOM 694 C C . LYS A 1 86 ? 15.672 -2.698 -36.551 1.00 82.19 86 LYS A C 1
ATOM 696 O O . LYS A 1 86 ? 16.067 -3.533 -37.350 1.00 82.19 86 LYS A O 1
ATOM 701 N N . SER A 1 87 ? 14.774 -1.770 -36.883 1.00 79.94 87 SER A N 1
ATOM 702 C CA . SER A 1 87 ? 14.220 -1.653 -38.242 1.00 79.94 87 SER A CA 1
ATOM 703 C C . SER A 1 87 ? 15.184 -1.020 -39.259 1.00 79.94 87 SER A C 1
ATOM 705 O O . SER A 1 87 ? 15.032 -1.233 -40.457 1.00 79.94 87 SER A O 1
ATOM 707 N N . ARG A 1 88 ? 16.191 -0.261 -38.796 1.00 71.00 88 ARG A N 1
ATOM 708 C CA . ARG A 1 88 ? 17.120 0.535 -39.622 1.00 71.00 88 ARG A CA 1
ATOM 709 C C . ARG A 1 88 ? 18.555 -0.005 -39.661 1.00 71.00 88 ARG A C 1
ATOM 711 O O . ARG A 1 88 ? 19.476 0.779 -39.873 1.00 71.00 88 ARG A O 1
ATOM 718 N N . THR A 1 89 ? 18.771 -1.312 -39.513 1.00 54.84 89 THR A N 1
ATOM 719 C CA . THR A 1 89 ? 20.095 -1.973 -39.382 1.00 54.84 89 THR A CA 1
ATOM 720 C C . THR A 1 89 ? 21.115 -1.746 -40.526 1.00 54.84 89 THR A C 1
ATOM 722 O O . THR A 1 89 ? 22.118 -2.443 -40.571 1.00 54.84 89 THR A O 1
ATOM 725 N N . ALA A 1 90 ? 20.930 -0.787 -41.441 1.00 52.12 90 ALA A N 1
ATOM 726 C CA . ALA A 1 90 ? 21.859 -0.511 -42.539 1.00 52.12 90 ALA A CA 1
ATOM 727 C C . ALA A 1 90 ? 22.476 0.903 -42.567 1.00 52.12 90 ALA A C 1
ATOM 729 O O . ALA A 1 90 ? 23.518 1.070 -43.193 1.00 52.12 90 ALA A O 1
ATOM 730 N N . ASN A 1 91 ? 21.894 1.941 -41.948 1.00 54.12 91 ASN A N 1
ATOM 731 C CA . ASN A 1 91 ? 22.469 3.292 -42.073 1.00 54.12 91 ASN A CA 1
ATOM 732 C C . ASN A 1 91 ? 21.944 4.264 -41.003 1.00 54.12 91 ASN A C 1
ATOM 734 O O . ASN A 1 91 ? 20.927 4.942 -41.192 1.00 54.12 91 ASN A O 1
ATOM 738 N N . VAL A 1 92 ? 22.615 4.320 -39.853 1.00 58.53 92 VAL A N 1
ATOM 739 C CA . VAL A 1 92 ? 22.395 5.382 -38.864 1.00 58.53 92 VAL A CA 1
ATOM 740 C C . VAL A 1 92 ? 23.756 5.919 -38.436 1.00 58.53 92 VAL A C 1
ATOM 742 O O . VAL A 1 92 ? 24.447 5.308 -37.627 1.00 58.53 92 VAL A O 1
ATOM 745 N N . MET A 1 93 ? 24.146 7.062 -39.000 1.00 58.28 93 MET A N 1
ATOM 746 C CA . MET A 1 93 ? 25.255 7.867 -38.493 1.00 58.28 93 MET A CA 1
ATOM 747 C C . MET A 1 93 ? 24.821 8.454 -37.142 1.00 58.28 93 MET A C 1
ATOM 749 O O . MET A 1 93 ? 23.993 9.361 -37.087 1.00 58.28 93 MET A O 1
ATOM 753 N N . LEU A 1 94 ? 25.306 7.867 -36.047 1.00 65.06 94 LEU A N 1
ATOM 754 C CA . LEU A 1 94 ? 25.034 8.324 -34.685 1.00 65.06 94 LEU A CA 1
ATOM 755 C C . LEU A 1 94 ? 25.976 9.484 -34.342 1.00 65.06 94 LEU A C 1
ATOM 757 O O . LEU A 1 94 ? 27.142 9.269 -34.022 1.00 65.06 94 LEU A O 1
ATOM 761 N N . SER A 1 95 ? 25.469 10.716 -34.397 1.00 67.19 95 SER A N 1
ATOM 762 C CA . SER A 1 95 ? 26.124 11.863 -33.768 1.00 67.19 95 SER A CA 1
ATOM 763 C C . SER A 1 95 ? 25.823 11.826 -32.270 1.00 67.19 95 SER A C 1
ATOM 765 O O . SER A 1 95 ? 24.714 12.160 -31.847 1.00 67.19 95 SER A O 1
ATOM 767 N N . TYR A 1 96 ? 26.787 11.381 -31.468 1.00 62.44 96 TYR A N 1
ATOM 768 C CA . TYR A 1 96 ? 26.692 11.497 -30.018 1.00 62.44 96 TYR A CA 1
ATOM 769 C C . TYR A 1 96 ? 27.027 12.938 -29.619 1.00 62.44 96 TYR A C 1
ATOM 771 O O . TYR A 1 96 ? 28.126 13.392 -29.946 1.00 62.44 96 TYR A O 1
ATOM 779 N N . PRO A 1 97 ? 26.125 13.666 -28.934 1.00 64.31 97 PRO A N 1
ATOM 780 C CA . PRO A 1 97 ? 26.519 14.893 -28.266 1.00 64.31 97 PRO A CA 1
ATOM 781 C C . PRO A 1 97 ? 27.499 14.497 -27.159 1.00 64.31 97 PRO A C 1
ATOM 783 O O . PRO A 1 97 ? 27.121 13.849 -26.182 1.00 64.31 97 PRO A O 1
ATOM 786 N N . ILE A 1 98 ? 28.778 14.801 -27.368 1.00 70.75 98 ILE A N 1
ATOM 787 C CA . ILE A 1 98 ? 29.767 14.762 -26.299 1.00 70.75 98 ILE A CA 1
ATOM 788 C C . ILE A 1 98 ? 29.439 15.979 -25.442 1.00 70.75 98 ILE A C 1
ATOM 790 O O . ILE A 1 98 ? 29.643 17.101 -25.888 1.00 70.75 98 ILE A O 1
ATOM 794 N N . ASP A 1 99 ? 28.855 15.745 -24.269 1.00 72.69 99 ASP A N 1
ATOM 795 C CA . ASP A 1 99 ? 28.756 16.763 -23.227 1.00 72.69 99 ASP A CA 1
ATOM 796 C C . ASP A 1 99 ? 30.182 16.981 -22.710 1.00 72.69 99 ASP A C 1
ATOM 798 O O . ASP A 1 99 ? 30.685 16.255 -21.847 1.00 72.69 99 ASP A O 1
ATOM 802 N N . ASP A 1 100 ? 30.907 17.888 -23.360 1.00 66.88 100 ASP A N 1
ATOM 803 C CA . ASP A 1 100 ? 32.196 18.348 -22.890 1.00 66.88 100 ASP A CA 1
ATOM 804 C C . ASP A 1 100 ? 31.928 19.218 -21.665 1.00 66.88 100 ASP A C 1
ATOM 806 O O . ASP A 1 100 ? 31.526 20.370 -21.762 1.00 66.88 100 ASP A O 1
ATOM 810 N N . GLY A 1 101 ? 32.111 18.635 -20.479 1.00 62.41 101 GLY A N 1
ATOM 811 C CA . GLY A 1 101 ? 31.883 19.268 -19.175 1.00 62.41 101 GLY A CA 1
ATOM 812 C C . GLY A 1 101 ? 32.742 20.509 -18.870 1.00 62.41 101 GLY A C 1
ATOM 813 O O . GLY A 1 101 ? 33.083 20.750 -17.715 1.00 62.41 101 GLY A O 1
ATOM 814 N N . SER A 1 102 ? 33.105 21.321 -19.863 1.00 60.03 102 SER A N 1
ATOM 815 C CA . SER A 1 102 ? 33.681 22.654 -19.723 1.00 60.03 102 SER A CA 1
ATOM 816 C C . SER A 1 102 ? 32.615 23.702 -19.380 1.00 60.03 102 SER A C 1
ATOM 818 O O . SER A 1 102 ? 32.437 24.695 -20.077 1.00 60.03 102 SER A O 1
ATOM 820 N N . GLY A 1 103 ? 31.930 23.501 -18.256 1.00 57.19 103 GLY A N 1
ATOM 821 C CA . GL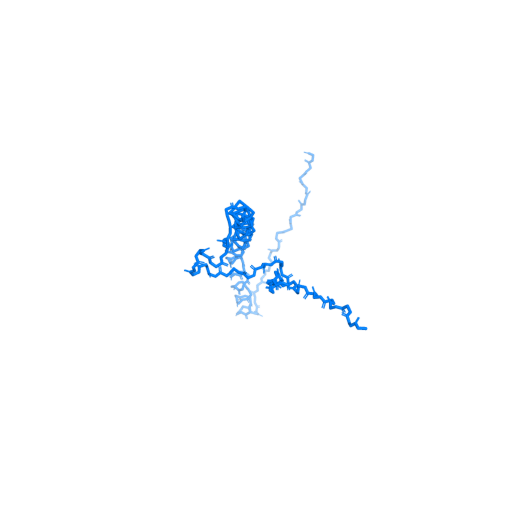Y A 1 103 ? 31.263 24.564 -17.508 1.00 57.19 103 GLY A CA 1
ATOM 822 C C . GLY A 1 103 ? 32.185 25.016 -16.382 1.00 57.19 103 GLY A C 1
ATOM 823 O O . GLY A 1 103 ? 32.054 24.563 -15.250 1.00 57.19 103 GLY A O 1
ATOM 824 N N . GLY A 1 104 ? 33.193 25.819 -16.721 1.00 62.75 104 GLY A N 1
ATOM 825 C CA . GLY A 1 104 ? 34.167 26.335 -15.767 1.00 62.75 104 GLY A CA 1
ATOM 826 C C . GLY A 1 104 ? 33.592 27.408 -14.838 1.00 62.75 104 GLY A C 1
ATOM 827 O O . GLY A 1 104 ? 32.960 28.346 -15.313 1.00 62.75 104 GLY A O 1
ATOM 828 N N . ARG A 1 105 ? 33.983 27.274 -13.562 1.00 51.09 105 ARG A N 1
ATOM 829 C CA . ARG A 1 105 ? 33.922 28.217 -12.427 1.00 51.09 105 ARG A CA 1
ATOM 830 C C . ARG A 1 105 ? 32.555 28.537 -11.831 1.00 51.09 105 ARG A C 1
ATOM 832 O O . ARG A 1 105 ? 31.759 29.251 -12.469 1.00 51.09 105 ARG A O 1
#

Sequence (105 aa):
MASTDQDVASKDATPSNPRGIPYAPFVDKVEDYVTSRADVEPTLRRFQEMIAKYQFMEQNLQRRVVGLKEKLPDIRKTLETVRFLKSRTANVMLSYPIDDGSGGR

Secondary structure (DSSP, 8-state):
-------------PPBPTTS-B-----S-GGGT-SSTTTHHHHHHHHHHHHHHHHHHHHHHHHHHHHHHHHHHHHHHHHHHHHHHHHTTT---------------

Organism: Chaetomium globosum (strain ATCC 6205 / CBS 148.51 / DSM 1962 / NBRC 6347 / NRRL 1970) (NCBI:txid306901)

Foldseek 3Di:
DDDDDDDPDDPPCQPADPVRQRDDDDCPDVCVQDVDPVRVVVSVVVVVVNVVVVVVVVVVVVVVVVVVVVCVVVVVVVVVVVVVCVVPVPDDPDDDPPPPVPPDD

InterPro domains:
  IPR016655 Prefoldin subunit 3 [PTHR12409] (6-90)